Protein AF-A0A6V7IFI0-F1 (afdb_monomer_lite)

InterPro domains:
  IPR011992 EF-hand domain pair [SSF47473] (5-39)

Sequence (77 aa):
QDLLTVCRELNLENSVEELMRELGADENGRISYQEFFRRRLALRPEIEALRSGKSRSSPHHTTHTPEYLPTSSDNSL

Organism: NCBI:txid1563983

Structure (mmCIF, N/CA/C/O backbone):
data_AF-A0A6V7IFI0-F1
#
_entry.id   AF-A0A6V7IFI0-F1
#
loop_
_atom_site.group_PDB
_atom_site.id
_atom_site.type_symbol
_atom_site.label_atom_id
_atom_site.label_alt_id
_atom_site.label_comp_id
_atom_site.label_asym_id
_atom_site.label_entity_id
_atom_site.label_seq_id
_atom_site.pdbx_PDB_ins_code
_atom_site.Cartn_x
_atom_site.Cartn_y
_atom_site.Cartn_z
_atom_site.occupancy
_atom_site.B_iso_or_equiv
_atom_site.auth_seq_id
_atom_site.auth_comp_id
_atom_site.auth_asym_id
_atom_site.auth_atom_id
_atom_site.pdbx_PDB_model_num
ATOM 1 N N . GLN A 1 1 ? -1.365 -7.492 12.957 1.00 70.88 1 GLN A N 1
ATOM 2 C CA . GLN A 1 1 ? -0.286 -8.124 13.738 1.00 70.88 1 GLN A CA 1
ATOM 3 C C . GLN A 1 1 ? 0.943 -8.374 12.877 1.00 70.88 1 GLN A C 1
ATOM 5 O O . GLN A 1 1 ? 1.997 -7.873 13.227 1.00 70.88 1 GLN A O 1
ATOM 10 N N . ASP A 1 2 ? 0.808 -9.036 11.727 1.00 85.25 2 ASP A N 1
ATOM 11 C CA . ASP A 1 2 ? 1.954 -9.415 10.879 1.00 85.25 2 ASP A CA 1
ATOM 12 C C . ASP A 1 2 ? 2.811 -8.232 10.408 1.00 85.25 2 ASP A C 1
ATOM 14 O O . ASP A 1 2 ? 4.031 -8.268 10.537 1.00 85.25 2 ASP A O 1
ATOM 18 N N . LEU A 1 3 ? 2.183 -7.145 9.941 1.00 87.06 3 LEU A N 1
ATOM 19 C CA . LEU A 1 3 ? 2.921 -5.958 9.497 1.00 87.06 3 LEU A CA 1
ATOM 20 C C . LEU A 1 3 ? 3.750 -5.325 10.626 1.00 87.06 3 LEU A C 1
ATOM 22 O O . LEU A 1 3 ? 4.900 -4.970 10.405 1.00 87.06 3 LEU A O 1
ATOM 26 N N . LEU A 1 4 ? 3.194 -5.229 11.839 1.00 88.88 4 LEU A N 1
ATOM 27 C CA . LEU A 1 4 ? 3.899 -4.684 13.007 1.00 88.88 4 LEU A CA 1
ATOM 28 C C . LEU A 1 4 ? 5.145 -5.506 13.349 1.00 88.88 4 LEU A C 1
ATOM 30 O O . LEU A 1 4 ? 6.185 -4.935 13.668 1.00 88.88 4 LEU A O 1
ATOM 34 N N . THR A 1 5 ? 5.044 -6.835 13.268 1.00 91.88 5 THR A N 1
ATOM 35 C CA . THR A 1 5 ? 6.178 -7.738 13.501 1.00 91.88 5 THR A CA 1
ATOM 36 C C . THR A 1 5 ? 7.292 -7.480 12.490 1.00 91.88 5 THR A C 1
ATOM 38 O O . THR A 1 5 ? 8.432 -7.262 12.889 1.00 91.88 5 THR A O 1
ATOM 41 N N . VAL A 1 6 ? 6.955 -7.406 11.199 1.00 91.25 6 VAL A N 1
ATOM 42 C CA . VAL A 1 6 ? 7.932 -7.127 10.135 1.00 91.25 6 VAL A CA 1
ATOM 43 C C . VAL A 1 6 ? 8.547 -5.735 10.295 1.00 91.25 6 VAL A C 1
ATOM 45 O O . VAL A 1 6 ? 9.758 -5.578 10.178 1.00 91.25 6 VAL A O 1
ATOM 48 N N . CYS A 1 7 ? 7.747 -4.714 10.611 1.00 92.75 7 CYS A N 1
ATOM 49 C CA . CYS A 1 7 ? 8.266 -3.368 10.847 1.00 92.75 7 CYS A CA 1
ATOM 50 C C . CYS A 1 7 ? 9.232 -3.326 12.035 1.00 92.75 7 CYS A C 1
ATOM 52 O O . CYS A 1 7 ? 10.235 -2.629 11.950 1.00 92.75 7 CYS A O 1
ATOM 54 N N . ARG A 1 8 ? 8.994 -4.102 13.099 1.00 92.94 8 ARG A N 1
ATOM 55 C CA . ARG A 1 8 ? 9.940 -4.222 14.217 1.00 92.94 8 ARG A CA 1
ATOM 56 C C . ARG A 1 8 ? 11.267 -4.846 13.797 1.00 92.94 8 ARG A C 1
ATOM 58 O O . ARG A 1 8 ? 12.325 -4.343 14.153 1.00 92.94 8 ARG A O 1
ATOM 65 N N . GLU A 1 9 ? 11.224 -5.914 13.011 1.00 94.31 9 GLU A N 1
ATOM 66 C CA . GLU A 1 9 ? 12.437 -6.565 12.496 1.00 94.31 9 GLU A CA 1
ATOM 67 C C . GLU A 1 9 ? 13.264 -5.648 11.582 1.00 94.31 9 GLU A C 1
ATOM 69 O O . GLU A 1 9 ? 14.474 -5.823 11.459 1.00 94.31 9 GLU A O 1
ATOM 74 N N . LEU A 1 10 ? 12.619 -4.657 10.961 1.00 92.06 10 LEU A N 1
ATOM 75 C CA . LEU A 1 10 ? 13.242 -3.685 10.065 1.00 92.06 10 LEU A CA 1
ATOM 76 C C . LEU A 1 10 ? 13.530 -2.327 10.727 1.00 92.06 10 LEU A C 1
ATOM 78 O O . LEU A 1 10 ? 13.952 -1.409 10.025 1.00 92.06 10 LEU A O 1
ATOM 82 N N . ASN A 1 11 ? 13.314 -2.181 12.042 1.00 92.88 11 ASN A N 1
ATOM 83 C CA . ASN A 1 11 ? 13.444 -0.911 12.774 1.00 92.88 11 ASN A CA 1
ATOM 84 C C . ASN A 1 11 ? 12.571 0.235 12.207 1.00 92.88 11 ASN A C 1
ATOM 86 O O . ASN A 1 11 ? 12.981 1.396 12.157 1.00 92.88 11 ASN A O 1
ATOM 90 N N . LEU A 1 12 ? 11.361 -0.098 11.757 1.00 93.06 12 LEU A N 1
ATOM 91 C CA . LEU A 1 12 ? 10.370 0.805 11.163 1.00 93.06 12 LEU A CA 1
ATOM 92 C C . LEU A 1 12 ? 9.143 1.019 12.065 1.00 93.06 12 LEU A C 1
ATOM 94 O O . LEU A 1 12 ? 8.083 1.405 11.574 1.00 93.06 12 LEU A O 1
ATOM 98 N N . GLU A 1 13 ? 9.232 0.767 13.374 1.00 91.31 13 GLU A N 1
ATOM 99 C CA . GLU A 1 13 ? 8.075 0.828 14.282 1.00 91.31 13 GLU A CA 1
ATOM 100 C C . GLU A 1 13 ? 7.402 2.205 14.308 1.00 91.31 13 GLU A C 1
ATOM 102 O O . GLU A 1 13 ? 6.182 2.293 14.429 1.00 91.31 13 GLU A O 1
ATOM 107 N N . ASN A 1 14 ? 8.183 3.272 14.135 1.00 91.44 14 ASN A N 1
ATOM 108 C CA . ASN A 1 14 ? 7.680 4.648 14.123 1.00 91.44 14 ASN A CA 1
ATOM 109 C C . ASN A 1 14 ? 7.029 5.044 12.785 1.00 91.44 14 ASN A C 1
ATOM 111 O O . ASN A 1 14 ? 6.374 6.078 12.712 1.00 91.44 14 ASN A O 1
ATOM 115 N N . SER A 1 15 ? 7.193 4.234 11.735 1.00 92.75 15 SER A N 1
ATOM 116 C CA . SER A 1 15 ? 6.693 4.508 10.379 1.00 92.75 15 SER A CA 1
ATOM 117 C C . SER A 1 15 ? 5.480 3.652 10.006 1.00 92.75 15 SER A C 1
ATOM 119 O O . SER A 1 15 ? 4.984 3.739 8.886 1.00 92.75 15 SER A O 1
ATOM 121 N N . VAL A 1 16 ? 4.984 2.813 10.923 1.00 91.38 16 VAL A N 1
ATOM 122 C CA . VAL A 1 16 ? 3.901 1.857 10.637 1.00 91.38 16 VAL A CA 1
ATOM 123 C C . VAL A 1 16 ? 2.613 2.561 10.225 1.00 91.38 16 VAL A C 1
ATOM 125 O O . VAL A 1 16 ? 1.944 2.117 9.296 1.00 91.38 16 VAL A O 1
ATOM 128 N N . GLU A 1 17 ? 2.252 3.644 10.910 1.00 91.12 17 GLU A N 1
ATOM 129 C CA . GLU A 1 17 ? 1.013 4.376 10.636 1.00 91.12 17 GLU A CA 1
ATOM 130 C C . GLU A 1 17 ? 1.034 5.020 9.244 1.00 91.12 17 GLU A C 1
ATOM 132 O O . GLU A 1 17 ? 0.085 4.888 8.470 1.00 91.12 17 GLU A O 1
ATOM 137 N N . GLU A 1 18 ? 2.153 5.653 8.893 1.00 93.31 18 GLU A N 1
ATOM 138 C CA . GLU A 1 18 ? 2.376 6.211 7.562 1.00 93.31 18 GLU A CA 1
ATOM 139 C C . GLU A 1 18 ? 2.350 5.124 6.483 1.00 93.31 18 GLU A C 1
ATOM 141 O O . GLU A 1 18 ? 1.621 5.262 5.501 1.00 93.31 18 GLU A O 1
ATOM 146 N N . LEU A 1 19 ? 3.048 4.007 6.705 1.00 92.38 19 LEU A N 1
ATOM 147 C CA . LEU A 1 19 ? 3.066 2.876 5.780 1.00 92.38 19 LEU A CA 1
ATOM 148 C C . LEU A 1 19 ? 1.663 2.291 5.569 1.00 92.38 19 LEU A C 1
ATOM 150 O O . LEU A 1 19 ? 1.263 2.013 4.442 1.00 92.38 19 LEU A O 1
ATOM 154 N N . MET A 1 20 ? 0.887 2.122 6.639 1.00 93.12 20 MET A N 1
ATOM 155 C CA . MET A 1 20 ? -0.496 1.646 6.561 1.00 93.12 20 MET A CA 1
ATOM 156 C C . MET A 1 20 ? -1.366 2.584 5.722 1.00 93.1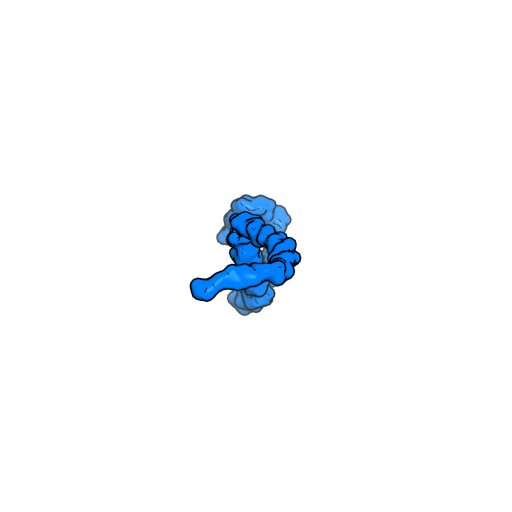2 20 MET A C 1
ATOM 158 O O . MET A 1 20 ? -2.127 2.122 4.870 1.00 93.12 20 MET A O 1
ATOM 162 N N . ARG A 1 21 ? -1.219 3.898 5.909 1.00 92.69 21 ARG A N 1
ATOM 163 C CA . ARG A 1 21 ? -1.920 4.910 5.113 1.00 92.69 21 ARG A CA 1
ATOM 164 C C . ARG A 1 21 ? -1.516 4.853 3.639 1.00 92.69 21 ARG A C 1
ATOM 166 O O . ARG A 1 21 ? -2.381 4.899 2.766 1.00 92.69 21 ARG A O 1
ATOM 173 N N . GLU A 1 22 ? -0.229 4.707 3.341 1.00 92.25 22 GLU A N 1
ATOM 174 C CA . GLU A 1 22 ? 0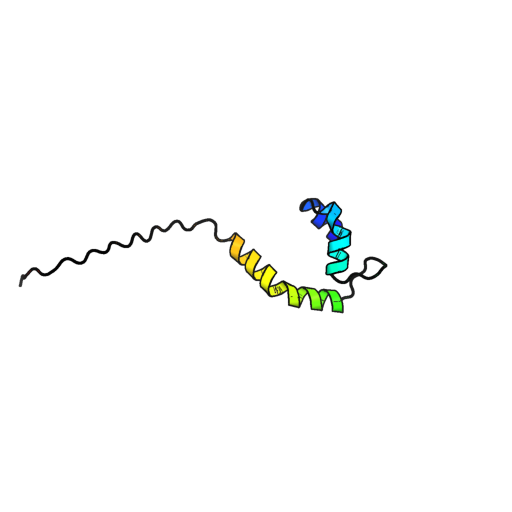.264 4.555 1.966 1.00 92.25 22 GLU A CA 1
ATOM 175 C C . GLU A 1 22 ? -0.229 3.268 1.301 1.00 92.25 22 GLU A C 1
ATOM 177 O O . GLU A 1 22 ? -0.569 3.272 0.116 1.00 92.25 22 GLU A O 1
ATOM 182 N N . LEU A 1 23 ? -0.344 2.184 2.069 1.00 92.06 23 LEU A N 1
ATOM 183 C CA . LEU A 1 23 ? -0.961 0.932 1.638 1.00 92.06 23 LEU A CA 1
ATOM 184 C C . LEU A 1 23 ? -2.490 1.028 1.501 1.00 92.06 23 LEU A C 1
ATOM 186 O O . LEU A 1 23 ? -3.111 0.051 1.090 1.00 92.06 23 LEU A O 1
ATOM 190 N N . GLY A 1 24 ? -3.087 2.186 1.802 1.00 93.38 24 GLY A N 1
ATOM 191 C CA . GLY A 1 24 ? -4.513 2.468 1.660 1.00 93.38 24 GLY A CA 1
ATOM 192 C C . GLY A 1 24 ? -5.380 1.834 2.746 1.00 93.38 24 GLY A C 1
ATOM 193 O O . GLY A 1 24 ? -6.504 1.409 2.477 1.00 93.38 24 GLY A O 1
ATOM 194 N N . ALA A 1 25 ? -4.856 1.744 3.969 1.00 94.62 25 ALA A N 1
ATOM 195 C CA . ALA A 1 25 ? -5.653 1.364 5.123 1.00 94.62 25 ALA A CA 1
ATOM 196 C C . ALA A 1 25 ? -6.768 2.386 5.402 1.00 94.62 25 ALA A C 1
ATOM 198 O O . ALA A 1 25 ? -6.600 3.589 5.195 1.00 94.62 25 ALA A O 1
ATOM 199 N N . ASP A 1 26 ? -7.900 1.887 5.886 1.00 92.94 26 ASP A N 1
ATOM 200 C CA . ASP A 1 26 ? -9.000 2.704 6.388 1.00 92.94 26 ASP A CA 1
ATOM 201 C C . ASP A 1 26 ? -8.729 3.237 7.811 1.00 92.94 26 ASP A C 1
ATOM 203 O O . ASP A 1 26 ? -7.693 2.963 8.421 1.00 92.94 26 ASP A O 1
ATOM 207 N N . GLU A 1 27 ? -9.692 3.979 8.363 1.00 90.81 27 GLU A N 1
ATOM 208 C CA . GLU A 1 27 ? -9.637 4.548 9.721 1.00 90.81 27 GLU A CA 1
ATOM 209 C C . GLU A 1 27 ? -9.496 3.486 10.826 1.00 90.81 27 GLU A C 1
ATOM 211 O O . GLU A 1 27 ? -9.044 3.787 11.927 1.00 90.81 27 GLU A O 1
ATOM 216 N N . ASN A 1 28 ? -9.846 2.230 10.535 1.00 91.06 28 ASN A N 1
ATOM 217 C CA . ASN A 1 28 ? -9.702 1.109 11.461 1.00 91.06 28 ASN A CA 1
ATOM 218 C C . ASN A 1 28 ? -8.359 0.382 11.292 1.00 91.06 28 ASN A C 1
ATOM 220 O O . ASN A 1 28 ? -8.151 -0.674 11.899 1.00 91.06 28 ASN A O 1
ATOM 224 N N . GLY A 1 29 ? -7.467 0.888 10.435 1.00 89.94 29 GLY A N 1
ATOM 225 C CA . GLY A 1 29 ? -6.204 0.238 10.111 1.00 89.94 29 GLY A CA 1
ATOM 226 C C . GLY A 1 29 ? -6.401 -1.064 9.336 1.00 89.94 29 GLY A C 1
ATOM 227 O O . GLY A 1 29 ? -5.632 -2.010 9.513 1.00 89.94 29 GLY A O 1
ATOM 228 N N . ARG A 1 30 ? -7.446 -1.167 8.507 1.00 92.38 30 ARG A N 1
ATOM 229 C CA . ARG A 1 30 ? -7.692 -2.335 7.654 1.00 92.38 30 ARG A CA 1
ATOM 230 C C . ARG A 1 30 ? -7.471 -1.986 6.196 1.00 92.38 30 ARG A C 1
ATOM 232 O O . ARG A 1 30 ? -7.937 -0.968 5.703 1.00 92.38 30 ARG A O 1
ATOM 239 N N . ILE A 1 31 ? -6.793 -2.879 5.487 1.00 92.94 31 ILE A N 1
ATOM 240 C CA . ILE A 1 31 ? -6.578 -2.763 4.046 1.00 92.94 31 ILE A CA 1
ATOM 241 C C . ILE A 1 31 ? -7.534 -3.738 3.365 1.00 92.94 31 ILE A C 1
ATOM 243 O O . ILE A 1 31 ? -7.526 -4.937 3.655 1.00 92.94 31 ILE A O 1
ATOM 247 N N . SER A 1 32 ? -8.371 -3.233 2.460 1.00 94.38 32 SER A N 1
ATOM 248 C CA . SER A 1 32 ? -9.246 -4.095 1.663 1.00 94.38 32 SER A CA 1
ATOM 249 C C . SER A 1 32 ? -8.429 -4.941 0.681 1.00 94.38 32 SER A C 1
ATOM 251 O O . SER A 1 32 ? -7.349 -4.545 0.241 1.00 94.38 32 SER A O 1
ATOM 253 N N . TYR A 1 33 ? -8.960 -6.094 0.268 1.00 94.69 33 TYR A N 1
ATOM 254 C CA . TYR A 1 33 ? -8.292 -6.926 -0.739 1.00 94.69 33 TYR A CA 1
ATOM 255 C C . TYR A 1 33 ? -8.016 -6.160 -2.042 1.00 94.69 33 TYR A C 1
ATOM 257 O O . TYR A 1 33 ? -6.941 -6.293 -2.624 1.00 94.69 33 TYR A O 1
ATOM 265 N N . GLN A 1 34 ? -8.973 -5.343 -2.487 1.00 95.69 34 GLN A N 1
ATOM 266 C CA . GLN A 1 34 ? -8.835 -4.537 -3.698 1.00 95.69 34 GLN A CA 1
ATOM 267 C C . GLN A 1 34 ? -7.673 -3.551 -3.580 1.00 95.69 34 GLN A C 1
ATOM 269 O O . GLN A 1 34 ? -6.878 -3.423 -4.512 1.00 95.69 34 GLN A O 1
ATOM 274 N N . GLU A 1 35 ? -7.553 -2.890 -2.432 1.00 95.38 35 GLU A N 1
ATOM 275 C CA . GLU A 1 35 ? -6.479 -1.937 -2.195 1.00 95.38 35 GLU A CA 1
ATOM 276 C C . GLU A 1 35 ? -5.120 -2.634 -2.114 1.00 95.38 35 GLU A C 1
ATOM 278 O O . GLU A 1 35 ? -4.178 -2.229 -2.797 1.00 95.38 35 GLU A O 1
ATOM 283 N N . PHE A 1 36 ? -5.042 -3.755 -1.393 1.00 93.81 36 PHE A N 1
ATOM 284 C CA . PHE A 1 36 ? -3.842 -4.587 -1.358 1.00 93.81 36 PHE A CA 1
ATOM 285 C C . PHE A 1 36 ? -3.422 -5.035 -2.763 1.00 93.81 36 PHE A C 1
ATOM 287 O O . PHE A 1 36 ? -2.255 -4.923 -3.137 1.00 93.81 36 PHE A O 1
ATOM 294 N N . PHE A 1 37 ? -4.367 -5.520 -3.572 1.00 95.44 37 PHE A N 1
ATOM 295 C CA . PHE A 1 37 ? -4.092 -5.974 -4.932 1.00 95.44 37 PHE A CA 1
ATOM 296 C C . PHE A 1 37 ? -3.596 -4.828 -5.819 1.00 95.44 37 PHE A C 1
ATOM 298 O O . PHE A 1 37 ? -2.594 -4.989 -6.520 1.00 95.44 37 PHE A O 1
ATOM 305 N N . ARG A 1 38 ? -4.248 -3.661 -5.741 1.00 96.38 38 ARG A N 1
ATOM 306 C CA . ARG A 1 38 ? -3.850 -2.439 -6.451 1.00 96.38 38 ARG A CA 1
ATOM 307 C C . ARG A 1 38 ? -2.423 -2.033 -6.091 1.00 96.38 38 ARG A C 1
ATOM 309 O O . ARG A 1 38 ? -1.596 -1.850 -6.983 1.00 96.38 38 ARG A O 1
ATOM 316 N N . ARG A 1 39 ? -2.120 -1.946 -4.793 1.00 95.44 39 ARG A N 1
ATOM 317 C CA . ARG A 1 39 ? -0.791 -1.570 -4.290 1.00 95.44 39 ARG A CA 1
ATOM 318 C C . ARG A 1 39 ? 0.274 -2.584 -4.676 1.00 95.44 39 ARG A C 1
ATOM 320 O O . ARG A 1 39 ? 1.334 -2.194 -5.155 1.00 95.44 39 ARG A O 1
ATOM 327 N N . ARG A 1 40 ? -0.026 -3.881 -4.576 1.00 94.56 40 ARG A N 1
ATOM 328 C CA . ARG A 1 40 ? 0.883 -4.955 -4.994 1.00 94.56 40 ARG A CA 1
ATOM 329 C C . ARG A 1 40 ? 1.261 -4.857 -6.469 1.00 94.56 40 ARG A C 1
ATOM 331 O O . ARG A 1 40 ? 2.420 -5.074 -6.797 1.00 94.56 40 ARG A O 1
ATOM 338 N N . LEU A 1 41 ? 0.308 -4.565 -7.357 1.00 96.38 41 LEU A N 1
ATOM 339 C CA . LEU A 1 41 ? 0.603 -4.391 -8.783 1.00 96.38 41 LEU A CA 1
ATOM 340 C C . LEU A 1 41 ? 1.457 -3.147 -9.039 1.00 96.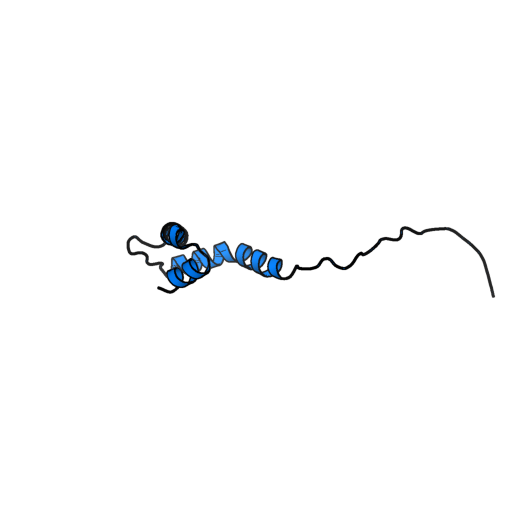38 41 LEU A C 1
ATOM 342 O O . LEU A 1 41 ? 2.414 -3.230 -9.803 1.00 96.38 41 LEU A O 1
ATOM 346 N N . ALA A 1 42 ? 1.140 -2.032 -8.378 1.00 96.06 42 ALA A N 1
ATOM 347 C CA . ALA A 1 42 ? 1.874 -0.779 -8.533 1.00 96.06 42 ALA A CA 1
ATOM 348 C C . ALA A 1 42 ? 3.337 -0.886 -8.067 1.00 96.06 42 ALA A C 1
ATOM 350 O O . ALA A 1 42 ? 4.231 -0.403 -8.752 1.00 96.06 42 ALA A O 1
ATOM 351 N N . LEU A 1 43 ? 3.586 -1.557 -6.938 1.00 95.44 43 LEU A N 1
ATOM 352 C CA . LEU A 1 43 ? 4.924 -1.701 -6.347 1.00 95.44 43 LEU A CA 1
ATOM 353 C C . LEU A 1 43 ? 5.736 -2.865 -6.931 1.00 95.44 43 LEU A C 1
ATOM 355 O O . LEU A 1 43 ? 6.930 -2.989 -6.662 1.00 95.44 43 LEU A O 1
ATOM 359 N N . ARG A 1 44 ? 5.112 -3.736 -7.732 1.00 95.69 44 ARG A N 1
ATOM 360 C CA . ARG A 1 44 ? 5.764 -4.927 -8.292 1.00 95.69 44 ARG A CA 1
ATOM 361 C C . ARG A 1 44 ? 7.087 -4.628 -9.016 1.00 95.69 44 ARG A C 1
ATOM 363 O O . ARG A 1 44 ? 8.045 -5.344 -8.728 1.00 95.69 44 ARG A O 1
ATOM 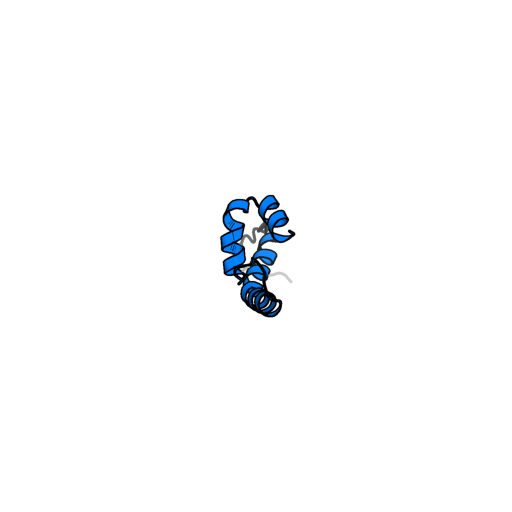370 N N . PRO A 1 45 ? 7.188 -3.607 -9.892 1.00 95.00 45 PRO A N 1
ATOM 371 C CA . PRO A 1 45 ? 8.433 -3.326 -10.607 1.00 95.00 45 PRO A CA 1
ATOM 372 C C . PRO A 1 45 ? 9.579 -2.950 -9.663 1.00 95.00 45 PRO A C 1
ATOM 374 O O . PRO A 1 45 ? 10.700 -3.425 -9.823 1.00 95.00 45 PRO A O 1
ATOM 377 N N . GLU A 1 46 ? 9.293 -2.134 -8.648 1.00 94.19 46 GLU A N 1
ATOM 378 C CA . GLU A 1 46 ? 10.283 -1.685 -7.668 1.00 94.19 46 GLU A CA 1
ATOM 379 C C . GLU A 1 46 ? 10.759 -2.842 -6.781 1.00 94.19 46 GLU A C 1
ATOM 381 O O . GLU A 1 46 ? 11.960 -3.041 -6.597 1.00 94.19 46 GLU A O 1
ATOM 386 N N . ILE A 1 47 ? 9.828 -3.678 -6.311 1.00 92.56 47 ILE A N 1
ATOM 387 C CA . ILE A 1 47 ? 10.147 -4.892 -5.551 1.00 92.56 47 ILE A CA 1
ATOM 388 C C . ILE A 1 47 ? 11.030 -5.832 -6.384 1.00 92.56 47 ILE A C 1
ATOM 390 O O . ILE A 1 47 ? 12.015 -6.372 -5.877 1.00 92.56 47 ILE A O 1
ATOM 394 N N . GLU A 1 48 ? 10.703 -6.048 -7.660 1.00 94.31 48 GLU A N 1
ATOM 395 C CA . GLU A 1 48 ? 11.501 -6.886 -8.562 1.00 94.31 48 GLU A CA 1
ATOM 396 C C . GLU A 1 48 ? 12.902 -6.297 -8.799 1.00 94.31 48 GLU A C 1
ATOM 398 O O . GLU A 1 48 ? 13.893 -7.031 -8.713 1.00 94.31 48 GLU A O 1
ATOM 403 N N . ALA A 1 49 ? 13.012 -4.978 -8.984 1.00 93.94 49 ALA A N 1
ATOM 404 C CA . ALA A 1 49 ? 14.291 -4.288 -9.120 1.00 93.94 49 ALA A CA 1
ATOM 405 C C . ALA A 1 49 ? 15.172 -4.469 -7.871 1.00 93.94 49 ALA A C 1
ATOM 407 O O . ALA A 1 49 ? 16.319 -4.910 -7.983 1.00 93.94 49 ALA A O 1
ATOM 408 N N . LEU A 1 50 ? 14.628 -4.238 -6.672 1.00 90.31 50 LEU A N 1
ATOM 409 C CA . LEU A 1 50 ? 15.354 -4.397 -5.406 1.00 90.31 50 LEU A CA 1
ATOM 410 C C . LEU A 1 50 ? 15.779 -5.850 -5.144 1.00 90.31 50 LEU A C 1
ATOM 412 O O . LEU A 1 50 ? 16.881 -6.098 -4.646 1.00 90.31 50 LEU A O 1
ATOM 416 N N . ARG A 1 51 ? 14.946 -6.826 -5.526 1.00 88.75 51 ARG A N 1
ATOM 417 C CA . ARG A 1 51 ? 15.277 -8.258 -5.428 1.00 88.75 51 ARG A CA 1
ATOM 418 C C . ARG A 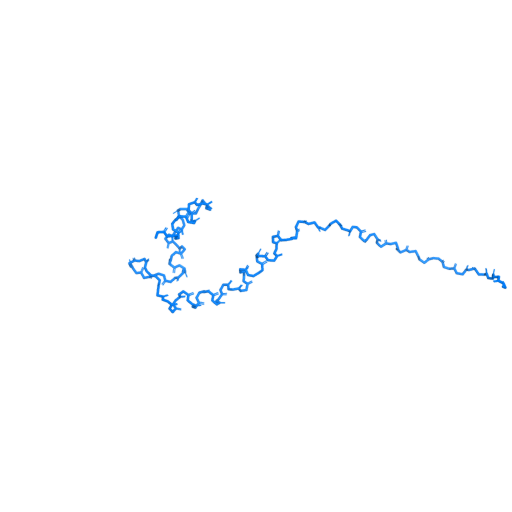1 51 ? 16.420 -8.649 -6.362 1.00 88.75 51 ARG A C 1
ATOM 420 O O . ARG A 1 51 ? 17.288 -9.418 -5.958 1.00 88.75 51 ARG A O 1
ATOM 427 N N . SER A 1 52 ? 16.451 -8.098 -7.575 1.00 83.00 52 SER A N 1
ATOM 428 C CA . SER A 1 52 ? 17.529 -8.337 -8.547 1.00 83.00 52 SER A CA 1
ATOM 429 C C . SER A 1 52 ? 18.847 -7.632 -8.186 1.00 83.00 52 SER A C 1
ATOM 431 O O . SER A 1 52 ? 19.926 -8.095 -8.548 1.00 83.00 52 SER A O 1
ATOM 433 N N . GLY A 1 53 ? 18.785 -6.531 -7.429 1.00 63.66 53 GLY A N 1
ATOM 434 C CA . GLY A 1 53 ? 19.965 -5.786 -6.984 1.00 63.66 53 GLY A CA 1
ATOM 435 C C . GLY A 1 53 ? 20.759 -6.472 -5.867 1.00 63.66 53 GLY A C 1
ATOM 436 O O . GLY A 1 53 ? 21.973 -6.289 -5.778 1.00 63.66 53 GLY A O 1
ATOM 437 N N . LYS A 1 54 ? 20.116 -7.307 -5.039 1.00 58.12 54 LYS A N 1
ATOM 438 C CA . LYS A 1 54 ? 20.773 -7.999 -3.911 1.00 58.12 54 LYS A CA 1
ATOM 439 C C . LYS A 1 54 ? 21.723 -9.128 -4.344 1.00 58.12 54 LYS A C 1
ATOM 441 O O . LYS A 1 54 ? 22.530 -9.568 -3.534 1.00 58.12 54 LYS A O 1
ATOM 446 N N . SER A 1 55 ? 21.672 -9.570 -5.606 1.00 54.97 55 SER A N 1
ATOM 447 C CA . SER A 1 55 ? 22.586 -10.576 -6.171 1.00 54.97 55 SER A CA 1
ATOM 448 C C . SER A 1 55 ? 23.820 -9.982 -6.862 1.00 54.97 55 SER A C 1
ATOM 450 O O . SER A 1 55 ? 24.597 -10.724 -7.457 1.00 54.97 55 SER A O 1
ATOM 452 N N . ARG A 1 56 ? 24.029 -8.658 -6.813 1.00 56.53 56 ARG A N 1
ATOM 453 C CA . ARG A 1 56 ? 25.187 -7.995 -7.443 1.00 56.53 56 ARG A CA 1
ATOM 454 C C . ARG A 1 56 ? 26.302 -7.645 -6.455 1.00 56.53 56 ARG A C 1
ATOM 456 O O . ARG A 1 56 ? 27.013 -6.667 -6.657 1.00 56.53 56 ARG A O 1
ATOM 463 N N . SER A 1 57 ? 26.527 -8.457 -5.423 1.00 54.97 57 SER A N 1
ATOM 464 C CA . SER A 1 57 ? 27.841 -8.485 -4.771 1.00 54.97 57 SER A CA 1
ATOM 465 C C . SER A 1 57 ? 28.807 -9.306 -5.632 1.00 54.97 57 SER A C 1
ATOM 467 O O . SER A 1 57 ? 28.972 -10.502 -5.401 1.00 54.97 57 SER A O 1
ATOM 469 N N . SER A 1 58 ? 29.372 -8.659 -6.659 1.00 46.75 58 SER A N 1
ATOM 470 C CA . SER A 1 58 ? 30.711 -8.876 -7.250 1.00 46.75 58 SER A CA 1
ATOM 471 C C . SER A 1 58 ? 30.711 -8.552 -8.749 1.00 46.75 58 SER A C 1
ATOM 473 O O . SER A 1 58 ? 30.370 -9.410 -9.561 1.00 46.75 58 SER A O 1
ATOM 475 N N . PRO A 1 59 ? 31.191 -7.375 -9.178 1.00 48.41 59 PRO A N 1
ATOM 476 C CA . PRO A 1 59 ? 31.901 -7.260 -10.437 1.00 48.41 59 PRO A CA 1
ATOM 477 C C . PRO A 1 59 ? 33.376 -7.608 -10.175 1.00 48.41 59 PRO A C 1
ATOM 479 O O . PRO A 1 59 ? 34.254 -6.752 -10.187 1.00 48.41 59 PRO A O 1
ATOM 482 N N . HIS A 1 60 ? 33.659 -8.880 -9.891 1.00 50.94 60 HIS A N 1
ATOM 483 C CA . HIS A 1 60 ? 35.007 -9.427 -10.041 1.00 50.94 60 HIS A CA 1
ATOM 484 C C . HIS A 1 60 ? 35.050 -10.234 -11.332 1.00 50.94 60 HIS A C 1
ATOM 486 O O . HIS A 1 60 ? 35.101 -11.457 -11.351 1.00 50.94 60 HIS A O 1
ATOM 492 N N . HIS A 1 61 ? 35.023 -9.504 -12.441 1.00 48.41 61 HIS A N 1
ATOM 493 C CA . HIS A 1 61 ? 35.822 -9.893 -13.585 1.00 48.41 61 HIS A CA 1
ATOM 494 C C . HIS A 1 61 ? 36.313 -8.612 -14.238 1.00 48.41 61 HIS A C 1
ATOM 496 O O . HIS A 1 61 ? 35.605 -7.953 -14.995 1.00 48.41 61 HIS A O 1
ATOM 502 N N . THR A 1 62 ? 37.531 -8.239 -13.869 1.00 53.75 62 THR A N 1
ATOM 503 C CA . THR A 1 62 ? 38.412 -7.400 -14.666 1.00 53.75 62 THR A CA 1
ATOM 504 C C . THR A 1 62 ? 38.467 -7.972 -16.080 1.00 53.75 62 THR A C 1
ATOM 506 O O . THR A 1 62 ? 39.331 -8.785 -16.396 1.00 53.75 62 THR A O 1
ATOM 509 N N . THR A 1 63 ? 37.556 -7.556 -16.956 1.00 45.22 63 THR A N 1
ATOM 510 C CA . THR A 1 63 ? 37.815 -7.606 -18.394 1.00 45.22 63 THR A CA 1
ATOM 511 C C . THR A 1 63 ? 38.714 -6.415 -18.671 1.00 45.22 63 THR A C 1
ATOM 513 O O . THR A 1 63 ? 38.293 -5.352 -19.110 1.00 45.22 63 THR A O 1
ATOM 516 N N . HIS A 1 64 ? 39.974 -6.590 -18.272 1.00 46.56 64 HIS A N 1
ATOM 517 C CA . HIS A 1 64 ? 41.090 -5.843 -18.808 1.00 46.56 64 HIS A CA 1
ATOM 518 C C . HIS A 1 64 ? 40.954 -5.993 -20.319 1.00 46.56 64 HIS A C 1
ATOM 520 O O . HIS A 1 64 ? 41.168 -7.079 -20.845 1.00 46.56 64 HIS A O 1
ATOM 526 N N . THR A 1 65 ? 40.501 -4.952 -21.003 1.00 56.97 65 THR A N 1
ATOM 527 C CA . THR A 1 65 ? 40.739 -4.794 -22.429 1.00 56.97 65 THR A CA 1
ATOM 528 C C . THR A 1 65 ? 42.247 -4.678 -22.599 1.00 56.97 65 THR A C 1
ATOM 530 O O . THR A 1 65 ? 42.825 -3.708 -22.100 1.00 56.97 65 THR A O 1
ATOM 533 N N . PRO A 1 66 ? 42.926 -5.612 -23.277 1.00 48.97 66 PRO A N 1
ATOM 534 C CA . PRO A 1 66 ? 44.192 -5.299 -23.881 1.00 48.97 66 PRO A CA 1
ATOM 535 C C . PRO A 1 66 ? 43.850 -4.840 -25.300 1.00 48.97 66 PRO A C 1
ATOM 537 O O . PRO A 1 66 ? 43.622 -5.656 -26.193 1.00 48.97 66 PRO A O 1
ATOM 540 N N . GLU A 1 67 ? 43.775 -3.527 -25.508 1.00 55.88 67 GLU A N 1
ATOM 541 C CA . GLU A 1 67 ? 44.093 -2.982 -26.825 1.00 55.88 67 GLU A CA 1
ATOM 542 C C . GLU A 1 67 ? 45.528 -3.415 -27.151 1.00 55.88 67 GLU A C 1
ATOM 544 O O . GLU A 1 67 ? 46.491 -2.793 -26.716 1.00 55.88 67 GLU A O 1
ATOM 549 N N . TYR A 1 68 ? 45.681 -4.519 -27.878 1.00 54.56 68 TYR A N 1
ATOM 550 C CA . TYR A 1 68 ? 46.921 -4.844 -28.569 1.00 54.56 68 TYR A CA 1
ATOM 551 C C . TYR A 1 68 ? 46.583 -5.264 -29.993 1.00 54.56 68 TYR A C 1
ATOM 553 O O . TYR A 1 68 ? 46.358 -6.432 -30.295 1.00 54.56 68 TYR A O 1
ATOM 561 N N . LEU A 1 69 ? 46.573 -4.273 -30.878 1.00 66.00 69 LEU A N 1
ATOM 562 C CA . LEU A 1 69 ? 47.007 -4.469 -32.253 1.00 66.00 69 LEU A CA 1
ATOM 563 C C . LEU A 1 69 ? 48.466 -4.005 -32.330 1.00 66.00 69 LEU A C 1
ATOM 565 O O . LEU A 1 69 ? 48.743 -2.827 -32.110 1.00 66.00 69 LEU A O 1
ATOM 569 N N . PRO A 1 70 ? 49.391 -4.919 -32.650 1.00 51.78 70 PRO A N 1
ATOM 570 C CA . PRO A 1 70 ? 50.428 -4.611 -33.626 1.00 51.78 70 PRO A CA 1
ATOM 571 C C . PRO A 1 70 ? 50.478 -5.709 -34.701 1.00 51.78 70 PRO A C 1
ATOM 573 O O . PRO A 1 70 ? 50.633 -6.889 -34.411 1.00 51.78 70 PRO A O 1
ATOM 576 N N . THR A 1 71 ? 50.078 -5.352 -35.922 1.00 52.84 71 THR A N 1
ATOM 577 C CA . THR A 1 71 ? 50.916 -5.253 -37.136 1.00 52.84 71 THR A CA 1
ATOM 578 C C . THR A 1 71 ? 51.677 -6.517 -37.547 1.00 52.84 71 THR A C 1
ATOM 580 O O . THR A 1 71 ? 52.559 -6.979 -36.835 1.00 52.84 71 THR A O 1
ATOM 583 N N . SER A 1 72 ? 51.365 -6.979 -38.764 1.00 56.84 72 SER A N 1
ATOM 584 C CA . SER A 1 72 ? 52.238 -7.642 -39.750 1.00 56.84 72 SER A CA 1
ATOM 585 C C . SER A 1 72 ? 53.544 -8.291 -39.266 1.00 56.84 72 SER A C 1
ATOM 587 O O . SER A 1 72 ? 54.476 -7.581 -38.898 1.00 56.84 72 SER A O 1
ATOM 589 N N . SER A 1 73 ? 53.657 -9.608 -39.455 1.00 56.44 73 SER A N 1
ATOM 590 C CA . SER A 1 73 ? 54.876 -10.307 -39.914 1.00 56.44 73 SER A CA 1
ATOM 591 C C . SER A 1 73 ? 54.536 -11.802 -40.035 1.00 56.44 73 SER A C 1
ATOM 593 O O . SER A 1 73 ? 54.143 -12.416 -39.052 1.00 56.44 73 SER A O 1
ATOM 595 N N . ASP A 1 74 ? 54.372 -12.343 -41.240 1.00 56.09 74 ASP A N 1
ATOM 596 C CA . ASP A 1 74 ? 55.413 -12.993 -42.062 1.00 56.09 74 ASP A CA 1
ATOM 597 C C . ASP A 1 74 ? 55.542 -14.505 -41.760 1.00 56.09 74 ASP A C 1
ATOM 599 O O . ASP A 1 74 ? 56.038 -14.907 -40.715 1.00 56.09 74 ASP A O 1
ATOM 603 N N . ASN A 1 75 ? 55.018 -15.299 -42.704 1.00 52.19 75 ASN A N 1
ATOM 604 C CA . ASN A 1 75 ? 55.540 -16.571 -43.220 1.00 52.19 75 ASN A CA 1
ATOM 605 C C . ASN A 1 75 ? 55.933 -17.718 -42.255 1.00 52.19 75 ASN A C 1
ATOM 607 O O . ASN A 1 75 ? 56.881 -17.611 -41.483 1.00 52.19 75 ASN A O 1
ATOM 611 N N . SER A 1 76 ? 55.363 -18.911 -42.471 1.00 53.41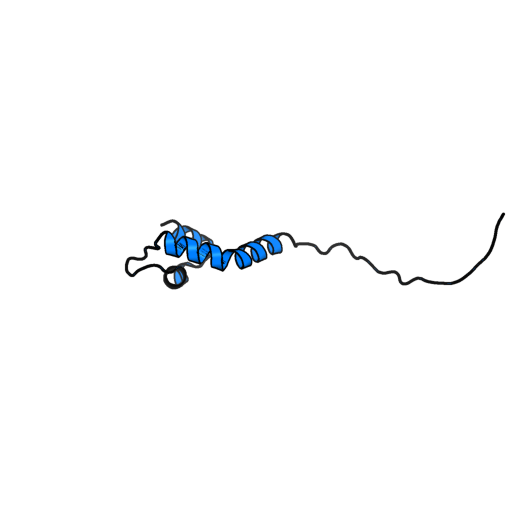 76 SER A N 1
ATOM 612 C CA . SER A 1 76 ? 56.137 -20.069 -42.968 1.00 53.41 76 SER A CA 1
ATOM 613 C C . SER A 1 76 ? 55.229 -21.237 -43.379 1.00 53.41 76 SER A C 1
ATOM 615 O O . SER A 1 76 ? 54.190 -21.474 -42.768 1.00 53.41 76 SER A O 1
ATOM 617 N N . LEU A 1 77 ? 55.680 -21.878 -44.460 1.00 50.12 77 LEU A N 1
ATOM 618 C CA . LEU A 1 77 ? 55.165 -22.999 -45.258 1.00 50.12 77 LEU A CA 1
ATOM 619 C C . LEU A 1 77 ? 54.576 -24.189 -44.488 1.00 50.12 77 LEU A C 1
ATOM 621 O O . LEU A 1 77 ? 55.168 -24.585 -43.460 1.00 50.12 77 LEU A O 1
#

pLDDT: mean 79.7, std 18.59, range [45.22, 96.38]

Radius of gyration: 26.35 Å; chains: 1; bounding box: 66×29×60 Å

Foldseek 3Di:
DVLCVVCVVVVNNVCSVVVLVVLPADPVSDRDPVSNVVVCVVCVVVVVVVVVVVPPPDPPDPPPDPPDDDDDDDDDD

Secondary structure (DSSP, 8-state):
-HHHHHHHHTT-GGGHHHHHHHTT--TTS---HHHHHHHHHHHHHHHHHHHHHTT----------------------